Protein AF-A0A0K9YPG0-F1 (afdb_monomer_lite)

Sequence (74 aa):
MKENPDHDQRHIAPEIQPFNSVTDHYQKIVGMPIRPADIKKLPKPIRWFGYFVFSCVLIGGFMFLILLVIQSFK

Secondary structure (DSSP, 8-state):
------------------SSHHHHHHHHHHT---SPP-TTTS-HHHHHHHHHHHHHHHHHHHHHHHHHHHHHT-

Structure (mmCIF, N/CA/C/O backbone):
data_AF-A0A0K9YPG0-F1
#
_entry.id   AF-A0A0K9YPG0-F1
#
loop_
_atom_site.group_PDB
_atom_site.id
_atom_site.type_symbol
_atom_site.label_atom_id
_atom_site.label_alt_id
_atom_site.label_comp_id
_atom_site.label_asym_id
_atom_site.label_entity_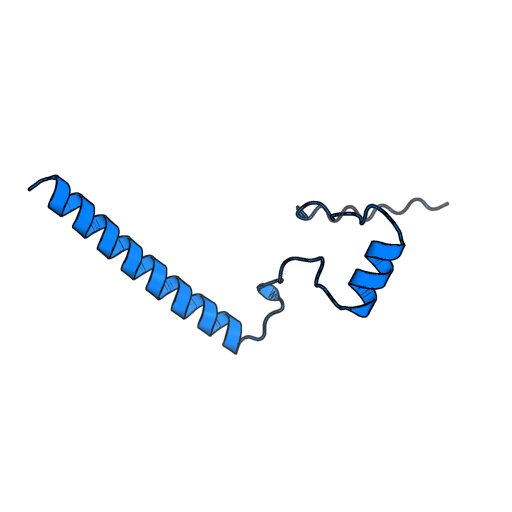id
_atom_site.label_seq_id
_atom_site.pdbx_PDB_ins_code
_atom_site.Cartn_x
_atom_site.Cartn_y
_atom_site.Cartn_z
_atom_site.occupancy
_atom_site.B_iso_or_equiv
_atom_site.auth_seq_id
_atom_site.auth_comp_id
_atom_site.auth_asym_id
_atom_site.auth_atom_id
_atom_site.pdbx_PDB_model_num
ATOM 1 N N . MET A 1 1 ? 45.285 -21.639 -5.469 1.00 50.31 1 MET A N 1
ATOM 2 C CA . MET A 1 1 ? 45.040 -20.184 -5.338 1.00 50.31 1 MET A CA 1
ATOM 3 C C . MET A 1 1 ? 44.016 -19.818 -6.401 1.00 50.31 1 MET A C 1
ATOM 5 O O . MET A 1 1 ? 44.327 -19.958 -7.568 1.00 50.31 1 MET A O 1
ATOM 9 N N . LYS A 1 2 ? 42.778 -19.451 -6.092 1.00 44.41 2 LYS A N 1
ATOM 10 C CA . LYS A 1 2 ? 42.332 -18.615 -4.979 1.00 44.41 2 LYS A CA 1
ATOM 11 C C . LYS A 1 2 ? 40.942 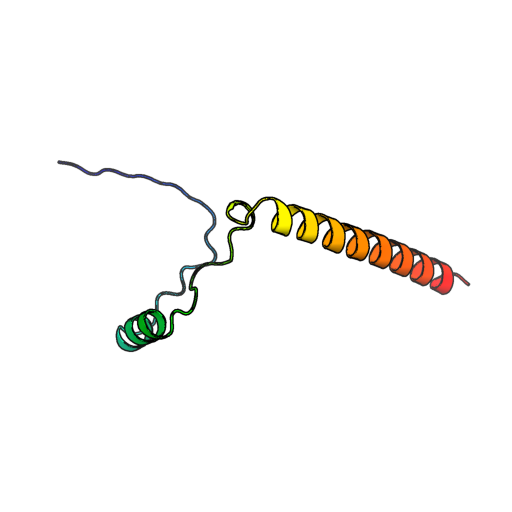-19.055 -4.519 1.00 44.41 2 LYS A C 1
ATOM 13 O O . LYS A 1 2 ? 40.039 -19.209 -5.332 1.00 44.41 2 LYS A O 1
ATOM 18 N N . GLU A 1 3 ? 40.817 -19.224 -3.215 1.00 58.78 3 GLU A N 1
ATOM 19 C CA . GLU A 1 3 ? 39.579 -18.973 -2.491 1.00 58.78 3 GLU A CA 1
ATOM 20 C C . GLU A 1 3 ? 39.226 -17.488 -2.683 1.00 58.78 3 GLU A C 1
ATOM 22 O O . GLU A 1 3 ? 40.109 -16.636 -2.558 1.00 58.78 3 GLU A O 1
ATOM 27 N N . ASN A 1 4 ? 37.982 -17.175 -3.053 1.00 50.53 4 ASN A N 1
ATOM 28 C CA . ASN A 1 4 ? 37.463 -15.810 -2.969 1.00 50.53 4 ASN A CA 1
ATOM 29 C C . ASN A 1 4 ? 36.030 -15.843 -2.409 1.00 50.53 4 ASN A C 1
ATOM 31 O O . ASN A 1 4 ? 35.121 -16.270 -3.128 1.00 50.53 4 ASN A O 1
ATOM 35 N N . PRO A 1 5 ? 35.831 -15.450 -1.139 1.00 62.75 5 PRO A N 1
ATOM 36 C CA . PRO A 1 5 ? 34.547 -15.490 -0.466 1.00 62.75 5 PRO A CA 1
ATOM 37 C C . PRO A 1 5 ? 33.877 -14.115 -0.537 1.00 62.75 5 PRO A C 1
ATOM 39 O O . PRO A 1 5 ? 34.229 -13.210 0.212 1.00 62.75 5 PRO A O 1
ATOM 42 N N . ASP A 1 6 ? 32.865 -13.963 -1.387 1.00 49.16 6 ASP A N 1
ATOM 43 C CA . ASP A 1 6 ? 31.949 -12.822 -1.303 1.00 49.16 6 ASP A CA 1
ATOM 44 C C . ASP A 1 6 ? 30.682 -13.260 -0.562 1.00 49.16 6 ASP A C 1
ATOM 46 O O . ASP A 1 6 ? 29.644 -13.590 -1.139 1.00 49.16 6 ASP A O 1
ATOM 50 N N . HIS A 1 7 ? 30.808 -13.304 0.767 1.00 47.78 7 HIS A N 1
ATOM 51 C CA . HIS A 1 7 ? 29.695 -13.409 1.705 1.00 47.78 7 HIS A CA 1
ATOM 52 C C . HIS A 1 7 ? 28.839 -12.130 1.647 1.00 47.78 7 HIS A C 1
ATOM 54 O O . HIS A 1 7 ? 28.950 -11.264 2.509 1.00 47.78 7 HIS A O 1
ATOM 60 N N . ASP A 1 8 ? 27.938 -12.015 0.668 1.00 46.28 8 ASP A N 1
ATOM 61 C CA . ASP A 1 8 ? 26.795 -11.094 0.766 1.00 46.28 8 ASP A CA 1
ATOM 62 C C . ASP A 1 8 ? 25.605 -11.867 1.358 1.00 46.28 8 ASP A C 1
ATOM 64 O O . ASP A 1 8 ? 24.702 -12.334 0.658 1.00 46.28 8 ASP A O 1
ATOM 68 N N . GLN A 1 9 ? 25.649 -12.072 2.681 1.00 51.16 9 GLN A N 1
ATOM 69 C CA . GLN A 1 9 ? 24.525 -12.580 3.470 1.00 51.16 9 GLN A CA 1
ATOM 70 C C . GLN A 1 9 ? 23.390 -11.550 3.455 1.00 51.16 9 GLN A C 1
ATOM 72 O O . GLN A 1 9 ? 23.182 -10.787 4.397 1.00 51.16 9 GLN A O 1
ATOM 77 N N . ARG A 1 10 ? 22.593 -11.554 2.389 1.00 47.91 10 ARG A N 1
ATOM 78 C CA . ARG A 1 10 ? 21.221 -11.061 2.469 1.00 47.91 10 ARG A CA 1
ATOM 79 C C . ARG A 1 10 ? 20.339 -12.242 2.804 1.00 47.91 10 ARG A C 1
ATOM 81 O O . ARG A 1 10 ? 20.437 -13.279 2.161 1.00 47.91 10 ARG A O 1
ATOM 88 N N . HIS A 1 11 ? 19.494 -12.090 3.816 1.00 48.66 11 HIS A N 1
ATOM 89 C CA . HIS A 1 11 ? 18.469 -13.062 4.178 1.00 48.66 11 HIS A CA 1
ATOM 90 C C . HIS A 1 11 ? 17.536 -13.302 2.979 1.00 48.66 11 HIS A C 1
ATOM 92 O O . HIS A 1 11 ? 16.562 -12.584 2.760 1.00 48.66 11 HIS A O 1
ATOM 98 N N . ILE A 1 12 ? 17.904 -14.280 2.158 1.00 46.75 12 ILE A N 1
ATOM 99 C CA . ILE A 1 12 ? 17.165 -14.780 1.010 1.00 46.75 12 ILE A CA 1
ATOM 100 C C . ILE A 1 12 ? 16.211 -15.820 1.591 1.00 46.75 12 ILE A C 1
ATOM 102 O O . ILE A 1 12 ? 16.657 -16.791 2.202 1.00 46.75 12 ILE A O 1
ATOM 106 N N . ALA A 1 13 ? 14.899 -15.593 1.457 1.00 52.97 13 ALA A N 1
ATOM 107 C CA . ALA A 1 13 ? 13.921 -16.671 1.595 1.00 52.97 13 ALA A CA 1
ATOM 108 C C . ALA A 1 13 ? 14.476 -17.885 0.836 1.00 52.97 13 ALA A C 1
ATOM 110 O O . ALA A 1 13 ? 14.928 -17.670 -0.290 1.00 52.97 13 ALA A O 1
ATOM 111 N N . PRO A 1 14 ? 14.543 -19.078 1.457 1.00 51.03 14 PRO A N 1
ATOM 112 C CA . PRO A 1 14 ? 15.385 -20.171 0.989 1.00 51.03 14 PRO A CA 1
ATOM 113 C C . PRO A 1 14 ? 15.189 -20.340 -0.509 1.00 51.03 14 PRO A C 1
ATOM 115 O O . PRO A 1 14 ? 14.053 -20.481 -0.961 1.00 51.03 14 PRO A O 1
ATOM 118 N N . GLU A 1 15 ? 16.281 -20.234 -1.270 1.00 61.09 15 GLU A N 1
ATOM 119 C CA . GLU A 1 15 ? 16.280 -20.579 -2.684 1.00 61.09 15 GLU A CA 1
ATOM 120 C C . GLU A 1 15 ? 15.697 -21.986 -2.762 1.00 61.09 15 GLU A C 1
ATOM 122 O O . GLU A 1 15 ? 16.320 -22.942 -2.294 1.00 61.09 15 GLU A O 1
ATOM 127 N N . ILE A 1 16 ? 14.442 -22.091 -3.215 1.00 66.31 16 ILE A N 1
ATOM 128 C CA . ILE A 1 16 ? 13.762 -23.373 -3.341 1.00 66.31 16 ILE A CA 1
ATOM 129 C C . ILE A 1 16 ? 14.463 -24.043 -4.504 1.00 66.31 16 ILE A C 1
ATOM 131 O O . ILE A 1 16 ? 14.099 -23.831 -5.660 1.00 66.31 16 ILE A O 1
ATOM 135 N N . GLN A 1 17 ? 15.533 -24.766 -4.183 1.00 70.62 17 GLN A N 1
ATOM 136 C CA . GLN A 1 17 ? 16.272 -25.526 -5.160 1.00 70.62 17 GLN A CA 1
ATOM 137 C C . GLN A 1 17 ? 15.298 -26.560 -5.719 1.00 70.62 17 GLN A C 1
ATOM 139 O O . GLN A 1 17 ? 14.743 -27.360 -4.955 1.00 70.62 17 GLN A O 1
ATOM 144 N N . PRO A 1 18 ? 15.005 -26.498 -7.019 1.00 69.88 18 PRO A N 1
ATOM 145 C CA . PRO A 1 18 ? 14.144 -27.477 -7.651 1.00 69.88 18 PRO A CA 1
ATOM 146 C C . PRO A 1 18 ? 14.687 -28.888 -7.405 1.00 69.88 18 PRO A C 1
ATOM 148 O O . PRO A 1 18 ? 15.884 -29.156 -7.476 1.00 69.88 18 PRO A O 1
ATOM 151 N N . PHE A 1 19 ? 13.778 -29.804 -7.077 1.00 79.25 19 PHE A N 1
ATOM 152 C CA . PHE A 1 19 ? 14.127 -31.173 -6.694 1.00 79.25 19 PHE A CA 1
ATOM 153 C C . PHE A 1 19 ? 14.755 -31.969 -7.853 1.00 79.25 19 PHE A C 1
ATOM 155 O O . PHE A 1 19 ? 15.414 -32.983 -7.635 1.00 79.25 19 PHE A O 1
ATOM 162 N N . ASN A 1 20 ? 14.531 -31.532 -9.096 1.00 79.94 20 ASN A N 1
ATOM 163 C CA . ASN A 1 20 ? 15.057 -32.167 -10.296 1.00 79.94 20 ASN A CA 1
ATOM 164 C C . ASN A 1 20 ? 15.244 -31.156 -11.435 1.00 79.94 20 ASN A C 1
ATOM 166 O O . ASN A 1 20 ? 14.480 -30.201 -11.542 1.00 79.94 20 ASN A O 1
ATOM 170 N N . SER A 1 21 ? 16.171 -31.450 -12.357 1.00 81.81 21 SER A N 1
ATOM 171 C CA . SER A 1 21 ? 16.500 -30.550 -13.476 1.00 81.81 21 SER A CA 1
ATOM 172 C C . SER A 1 21 ? 15.347 -30.316 -14.460 1.00 81.81 21 SER A C 1
ATOM 174 O O . SER A 1 21 ? 15.393 -29.380 -15.258 1.00 81.81 21 SER A O 1
ATOM 176 N N . VAL A 1 22 ? 14.325 -31.179 -14.455 1.00 81.81 22 VAL A N 1
ATOM 177 C CA . VAL A 1 22 ? 13.117 -31.017 -15.280 1.00 81.81 22 VAL A CA 1
ATOM 178 C C . VAL A 1 22 ? 12.281 -29.859 -14.752 1.00 81.81 22 VAL A C 1
ATOM 180 O O . VAL A 1 22 ? 11.778 -29.059 -15.537 1.00 81.81 22 VAL A O 1
ATOM 183 N N . THR A 1 23 ? 12.185 -29.735 -13.431 1.00 81.75 23 THR A N 1
ATOM 184 C CA . THR A 1 23 ? 11.524 -28.613 -12.776 1.00 81.75 23 THR A CA 1
ATOM 185 C C . THR A 1 23 ? 12.295 -27.335 -13.082 1.00 81.75 23 THR A C 1
ATOM 187 O O . THR A 1 23 ? 11.673 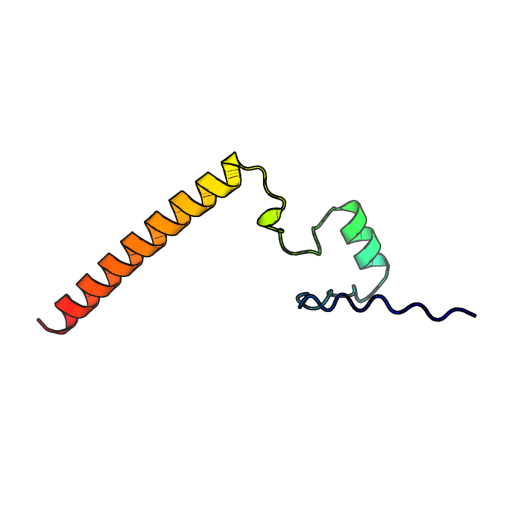-26.411 -13.584 1.00 81.75 23 THR A O 1
ATOM 190 N N . ASP A 1 24 ? 13.627 -27.289 -12.952 1.00 81.12 24 ASP A N 1
ATOM 191 C CA . ASP A 1 24 ? 14.439 -26.112 -13.327 1.00 81.12 24 ASP A CA 1
ATOM 192 C C . ASP A 1 24 ? 14.170 -25.677 -14.766 1.00 81.12 24 ASP A C 1
ATOM 194 O O . ASP A 1 24 ? 13.966 -24.498 -15.054 1.00 81.12 24 ASP A O 1
ATOM 198 N N . HIS A 1 25 ? 14.188 -26.640 -15.692 1.00 81.94 25 HIS A N 1
ATOM 199 C CA . HIS A 1 25 ? 14.016 -26.369 -17.109 1.00 81.94 25 HIS A CA 1
ATOM 200 C C . HIS A 1 25 ? 12.611 -25.854 -17.403 1.00 81.94 25 HIS A C 1
ATOM 202 O O . HIS A 1 25 ? 12.454 -24.862 -18.115 1.00 81.94 25 HIS A O 1
ATOM 208 N N . TYR A 1 26 ? 11.599 -26.479 -16.803 1.00 83.38 26 TYR A N 1
ATOM 209 C CA . TYR A 1 26 ? 10.221 -26.036 -16.917 1.00 83.38 26 TYR A CA 1
ATOM 210 C C . TYR A 1 26 ? 10.055 -24.631 -16.342 1.00 83.38 26 TYR A C 1
ATOM 212 O O . TYR A 1 26 ? 9.575 -23.751 -17.043 1.00 83.38 26 TYR A O 1
ATOM 220 N N . GLN A 1 27 ? 10.545 -24.376 -15.126 1.00 83.12 27 GLN A N 1
ATOM 221 C CA . GLN A 1 27 ? 10.521 -23.063 -14.480 1.00 83.12 27 GLN A CA 1
ATOM 222 C C . GLN A 1 27 ? 11.215 -21.986 -15.323 1.00 83.12 27 GLN A C 1
ATOM 224 O O . GLN A 1 27 ? 10.725 -20.859 -15.415 1.00 83.12 27 GLN A O 1
ATOM 229 N N . LYS A 1 28 ? 12.321 -22.347 -15.981 1.00 81.75 28 LYS A N 1
ATOM 230 C CA . LYS A 1 28 ? 13.075 -21.475 -16.885 1.00 81.75 28 LYS A CA 1
ATOM 231 C C . LYS A 1 28 ? 12.325 -21.180 -18.185 1.00 81.75 28 LYS A C 1
ATOM 233 O O . LYS A 1 28 ? 12.374 -20.041 -18.639 1.00 81.75 28 LYS A O 1
ATOM 238 N N . ILE A 1 29 ? 11.641 -22.164 -18.774 1.00 81.50 29 ILE A N 1
ATOM 239 C CA . ILE A 1 29 ? 10.841 -21.974 -19.998 1.00 81.50 29 ILE A CA 1
ATOM 240 C C . ILE A 1 29 ? 9.570 -21.180 -19.700 1.00 81.50 29 ILE A C 1
ATOM 242 O O . ILE A 1 29 ? 9.241 -20.249 -20.429 1.00 81.50 29 ILE A O 1
ATOM 246 N N . VAL A 1 30 ? 8.857 -21.533 -18.630 1.00 83.50 30 VAL A N 1
ATOM 247 C CA . VAL A 1 30 ? 7.596 -20.879 -18.246 1.00 83.50 30 VAL A CA 1
ATOM 248 C C . VAL A 1 30 ? 7.816 -19.527 -17.569 1.00 83.50 30 VAL A C 1
ATOM 250 O O . VAL A 1 30 ? 6.865 -18.777 -17.369 1.00 83.50 30 VAL A O 1
ATOM 253 N N . GLY A 1 31 ? 9.065 -19.205 -17.226 1.00 74.44 31 GLY A N 1
ATOM 254 C CA . GLY A 1 31 ? 9.460 -17.901 -16.710 1.00 74.44 31 GLY A CA 1
ATOM 255 C C . GLY A 1 31 ? 8.923 -17.602 -15.315 1.00 74.44 31 GLY A C 1
ATOM 256 O O . GLY A 1 31 ? 8.694 -16.434 -14.996 1.00 74.44 31 GLY A O 1
ATOM 257 N N . MET A 1 32 ? 8.707 -18.619 -14.472 1.00 78.12 32 MET A N 1
ATOM 258 C CA . MET A 1 32 ? 8.216 -18.351 -13.123 1.00 78.12 32 MET A CA 1
ATOM 259 C C . MET A 1 32 ? 9.308 -17.679 -12.277 1.00 78.12 32 MET A C 1
ATOM 261 O O . MET A 1 32 ? 10.413 -18.214 -12.149 1.00 78.12 32 MET A O 1
ATOM 265 N N . PRO A 1 33 ? 9.042 -16.497 -11.697 1.00 70.56 33 PRO A N 1
ATOM 266 C CA . PRO A 1 33 ? 10.031 -15.807 -10.891 1.00 70.56 33 PRO A CA 1
ATOM 267 C C . PRO A 1 33 ? 10.263 -16.580 -9.590 1.00 70.56 33 PRO A C 1
ATOM 269 O O . PRO A 1 33 ? 9.393 -16.661 -8.730 1.00 70.56 33 PRO A O 1
ATOM 272 N N . ILE A 1 34 ? 11.468 -17.128 -9.442 1.00 71.81 34 ILE A N 1
ATOM 273 C CA . ILE A 1 34 ? 11.906 -17.854 -8.236 1.00 71.81 34 ILE A CA 1
ATOM 274 C C . ILE A 1 34 ? 12.207 -16.866 -7.093 1.00 71.81 34 ILE A C 1
ATOM 276 O O . ILE A 1 34 ? 12.243 -17.226 -5.920 1.00 71.81 34 ILE A O 1
ATOM 280 N N . ARG A 1 35 ? 12.428 -15.587 -7.430 1.00 74.50 35 ARG A N 1
ATOM 281 C CA . ARG A 1 35 ? 12.828 -14.547 -6.481 1.00 74.50 35 ARG A CA 1
ATOM 282 C C . ARG A 1 35 ? 11.650 -13.640 -6.133 1.00 74.50 35 ARG A C 1
ATOM 284 O O . ARG A 1 35 ? 10.940 -13.212 -7.046 1.00 74.50 35 ARG A O 1
ATOM 291 N N . PRO A 1 36 ? 11.476 -13.286 -4.846 1.00 76.06 36 PRO A N 1
ATOM 292 C CA . PRO A 1 36 ? 10.493 -12.290 -4.455 1.00 76.06 36 PRO A CA 1
ATOM 293 C C . PRO A 1 36 ? 10.781 -10.962 -5.162 1.00 76.06 36 PRO A C 1
ATOM 295 O O . PRO A 1 36 ? 11.937 -10.603 -5.411 1.00 76.06 36 PRO A O 1
ATOM 298 N N . ALA A 1 37 ? 9.716 -10.236 -5.496 1.00 79.56 37 ALA A N 1
ATOM 299 C CA . ALA A 1 37 ? 9.826 -8.962 -6.187 1.00 79.56 37 ALA A CA 1
ATOM 300 C C . ALA A 1 37 ? 10.614 -7.949 -5.339 1.00 79.56 37 ALA A C 1
ATOM 302 O O . ALA A 1 37 ? 10.246 -7.635 -4.206 1.00 79.56 37 ALA A O 1
ATOM 303 N N . ASP A 1 38 ? 11.696 -7.410 -5.904 1.00 83.69 38 ASP A N 1
ATOM 304 C CA . ASP A 1 38 ? 12.491 -6.374 -5.250 1.00 83.69 38 ASP A CA 1
ATOM 305 C C . ASP A 1 38 ? 11.816 -5.009 -5.430 1.00 83.69 38 ASP A C 1
ATOM 307 O O . ASP A 1 38 ? 11.929 -4.354 -6.471 1.00 83.69 38 ASP A O 1
ATOM 311 N N . ILE A 1 39 ? 11.133 -4.553 -4.380 1.00 81.88 39 ILE A N 1
ATOM 312 C CA . ILE A 1 39 ? 10.464 -3.248 -4.336 1.00 81.88 39 ILE A CA 1
ATOM 313 C C . ILE A 1 39 ? 11.407 -2.070 -4.646 1.00 81.88 39 ILE A C 1
ATOM 315 O O . ILE A 1 39 ? 10.960 -1.029 -5.137 1.00 81.88 39 ILE A O 1
ATOM 319 N N . LYS A 1 40 ? 12.722 -2.222 -4.417 1.00 83.06 40 LYS A N 1
ATOM 320 C CA . LYS A 1 40 ? 13.733 -1.192 -4.702 1.00 83.06 40 LYS A CA 1
ATOM 321 C C . LYS A 1 40 ? 14.136 -1.144 -6.176 1.00 83.06 40 LYS A C 1
ATOM 323 O O . LYS A 1 40 ? 14.746 -0.156 -6.590 1.00 83.06 40 LYS A O 1
ATOM 328 N N . LYS A 1 41 ? 13.774 -2.150 -6.974 1.00 87.88 41 LYS A N 1
ATOM 329 C CA . LYS A 1 41 ? 13.997 -2.180 -8.431 1.00 87.88 41 LYS A CA 1
ATOM 330 C C . LYS A 1 41 ? 12.793 -1.700 -9.237 1.00 87.88 41 LYS A C 1
ATOM 332 O O . LYS A 1 41 ? 12.919 -1.450 -10.429 1.00 87.88 41 LYS A O 1
ATOM 337 N N . LEU A 1 42 ? 11.643 -1.523 -8.589 1.00 88.50 42 LEU A N 1
ATOM 338 C CA . LEU A 1 42 ? 10.444 -0.993 -9.230 1.00 88.50 42 LEU A CA 1
ATOM 339 C C . LEU A 1 42 ? 10.641 0.465 -9.697 1.00 88.50 42 LEU A C 1
ATOM 341 O O . LEU A 1 42 ? 11.282 1.239 -8.975 1.00 88.50 42 LEU A O 1
ATOM 345 N N . PRO A 1 43 ? 10.072 0.879 -10.847 1.00 93.12 43 PRO A N 1
ATOM 346 C CA . PRO A 1 43 ? 10.156 2.259 -11.320 1.00 93.12 43 PRO A CA 1
ATOM 347 C C . PRO A 1 43 ? 9.528 3.246 -10.320 1.00 93.12 43 PRO A C 1
ATOM 349 O O . PRO A 1 43 ? 8.611 2.919 -9.569 1.00 93.12 43 PRO A O 1
ATOM 352 N N . LYS A 1 44 ? 10.028 4.486 -10.283 1.00 92.94 44 LYS A N 1
ATOM 353 C CA . LYS A 1 44 ? 9.609 5.484 -9.277 1.00 92.94 44 LYS A CA 1
ATOM 354 C C . LYS A 1 44 ? 8.080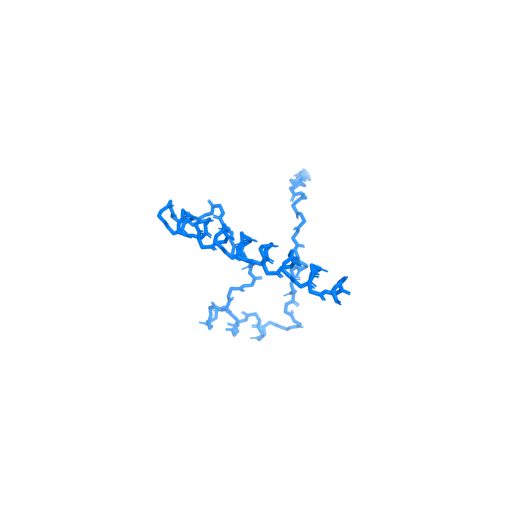 5.690 -9.198 1.00 92.94 44 LYS A C 1
ATOM 356 O O . LYS A 1 44 ? 7.584 5.730 -8.072 1.00 92.94 44 LYS A O 1
ATOM 361 N N . PRO A 1 45 ? 7.326 5.758 -10.319 1.00 94.25 45 PRO A N 1
ATOM 362 C CA . PRO A 1 45 ? 5.878 5.964 -10.269 1.00 94.25 45 PRO A CA 1
ATOM 363 C C . PRO A 1 45 ? 5.126 4.822 -9.576 1.00 94.25 45 PRO A C 1
ATOM 365 O O . PRO A 1 45 ? 4.309 5.078 -8.695 1.00 94.25 45 PRO A O 1
ATOM 368 N N . ILE A 1 46 ? 5.438 3.560 -9.905 1.00 93.75 46 ILE A N 1
ATOM 369 C CA . ILE A 1 46 ? 4.744 2.413 -9.295 1.00 93.75 46 ILE A CA 1
ATOM 370 C C . ILE A 1 46 ? 5.085 2.280 -7.808 1.00 93.75 46 ILE A C 1
ATOM 372 O O . ILE A 1 46 ? 4.247 1.874 -7.009 1.00 93.75 46 ILE A O 1
ATOM 376 N N . ARG A 1 47 ? 6.302 2.674 -7.413 1.00 92.31 47 ARG A N 1
ATOM 377 C CA . ARG A 1 47 ? 6.711 2.673 -6.008 1.00 92.31 47 ARG A CA 1
ATOM 378 C C . ARG A 1 47 ? 5.921 3.697 -5.191 1.00 92.31 47 ARG A C 1
ATOM 380 O O . ARG A 1 47 ? 5.430 3.361 -4.119 1.00 92.31 47 ARG A O 1
ATOM 387 N N . TRP A 1 48 ? 5.764 4.914 -5.714 1.00 95.00 48 TRP A N 1
ATOM 388 C CA . TRP A 1 48 ? 4.941 5.953 -5.087 1.00 95.00 48 TRP A CA 1
ATOM 389 C C . TRP A 1 48 ? 3.477 5.539 -4.974 1.00 95.00 48 TRP A C 1
ATOM 391 O O . TRP A 1 48 ? 2.883 5.696 -3.911 1.00 95.00 48 TRP A O 1
ATOM 401 N N . PHE A 1 49 ? 2.923 4.948 -6.034 1.00 95.31 49 PHE A N 1
ATOM 402 C CA . PHE A 1 49 ? 1.572 4.395 -6.000 1.00 95.31 49 PHE A CA 1
ATOM 403 C C . PHE A 1 49 ? 1.417 3.338 -4.898 1.00 95.31 49 PHE A C 1
ATOM 405 O O . PHE A 1 49 ? 0.487 3.412 -4.099 1.00 95.31 49 PHE A O 1
ATOM 412 N N . GLY A 1 50 ? 2.365 2.400 -4.800 1.00 93.12 50 GLY A N 1
ATOM 413 C CA . GLY A 1 50 ? 2.365 1.382 -3.750 1.00 93.12 50 GLY A CA 1
ATOM 414 C C . GLY A 1 50 ? 2.387 1.981 -2.343 1.00 93.12 50 GLY A C 1
ATOM 415 O O . GLY A 1 50 ? 1.599 1.569 -1.496 1.00 93.12 50 GLY A O 1
ATOM 416 N N . TYR A 1 51 ? 3.228 2.990 -2.097 1.00 93.69 51 TYR A N 1
ATOM 417 C CA . TYR A 1 51 ? 3.263 3.680 -0.803 1.00 93.69 51 TYR A CA 1
ATOM 418 C C . TYR A 1 51 ? 1.966 4.422 -0.487 1.00 93.69 51 TYR A C 1
ATOM 420 O O . TYR A 1 51 ? 1.502 4.362 0.649 1.00 93.69 51 TYR A O 1
ATOM 428 N N . PHE A 1 52 ? 1.362 5.079 -1.478 1.00 96.31 52 PHE A N 1
ATOM 429 C CA . PHE A 1 52 ? 0.087 5.768 -1.309 1.00 96.31 52 PHE A CA 1
ATOM 430 C C . PHE A 1 52 ? -1.027 4.793 -0.910 1.00 96.31 52 PHE A C 1
ATOM 432 O O . PHE A 1 52 ? -1.666 4.972 0.124 1.00 96.31 52 PHE A O 1
ATOM 439 N N . VAL A 1 53 ? -1.205 3.713 -1.677 1.00 96.81 53 VAL A N 1
ATOM 440 C CA . VAL A 1 53 ? -2.237 2.703 -1.398 1.00 96.81 53 VAL A CA 1
ATOM 441 C C . V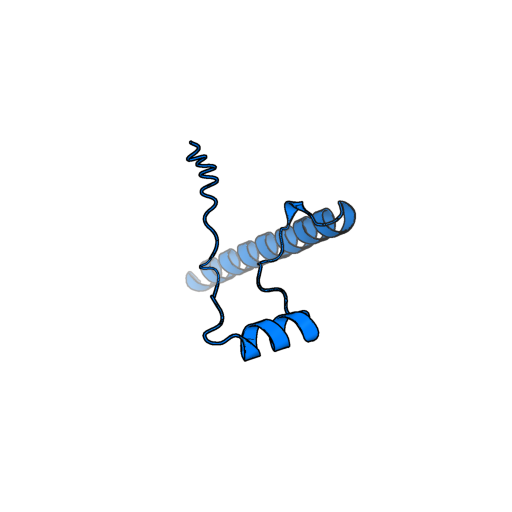AL A 1 53 ? -2.000 2.039 -0.044 1.00 96.81 53 VAL A C 1
ATOM 443 O O . VAL A 1 53 ? -2.929 1.919 0.752 1.00 96.81 53 VAL A O 1
ATOM 446 N N . PHE A 1 54 ? -0.757 1.649 0.249 1.00 96.06 54 PHE A N 1
ATOM 447 C CA . PHE A 1 54 ? -0.411 1.033 1.527 1.00 96.06 54 PHE A CA 1
ATOM 448 C C . PHE A 1 54 ? -0.693 1.970 2.707 1.00 96.06 54 PHE A C 1
ATOM 450 O O . PHE A 1 54 ? -1.232 1.537 3.723 1.00 96.06 54 PHE A O 1
ATOM 457 N N . SER A 1 55 ? -0.403 3.265 2.559 1.00 97.06 55 SER A N 1
ATOM 458 C CA . SER A 1 55 ? -0.735 4.275 3.564 1.00 97.06 55 SER A CA 1
ATOM 459 C C . SER A 1 55 ? -2.246 4.394 3.781 1.00 97.06 55 SER A C 1
ATOM 461 O O . SER A 1 55 ? -2.683 4.381 4.931 1.00 97.06 55 SER A O 1
ATOM 463 N N . CYS A 1 56 ? -3.056 4.428 2.717 1.00 97.81 56 CYS A N 1
ATOM 464 C CA . CYS A 1 56 ? -4.517 4.457 2.835 1.00 97.81 56 CYS A CA 1
ATOM 465 C C . CYS A 1 56 ? -5.065 3.226 3.568 1.00 97.81 56 CYS A C 1
ATOM 467 O O . CYS A 1 56 ? -5.915 3.366 4.447 1.00 97.81 56 CYS A O 1
ATOM 469 N N . VAL A 1 57 ? -4.563 2.032 3.240 1.00 97.88 57 VAL A N 1
ATOM 470 C CA . VAL A 1 57 ? -4.973 0.782 3.898 1.00 97.88 57 VAL A CA 1
ATOM 471 C C . VAL A 1 57 ? -4.586 0.789 5.372 1.00 97.88 57 VAL A C 1
ATOM 473 O O . VAL A 1 57 ? -5.409 0.429 6.210 1.00 97.88 57 VAL A O 1
ATOM 476 N N . LEU A 1 58 ? -3.371 1.233 5.707 1.00 97.94 58 LEU A N 1
ATOM 477 C CA . LEU A 1 58 ? -2.938 1.344 7.098 1.00 97.94 58 LEU A CA 1
ATOM 478 C C . LEU A 1 58 ? -3.820 2.309 7.887 1.00 97.94 58 LEU A C 1
ATOM 480 O O . LEU A 1 58 ? -4.311 1.937 8.945 1.00 97.94 58 LEU A O 1
ATOM 484 N N . ILE A 1 59 ? -4.054 3.517 7.371 1.00 97.94 59 ILE A N 1
ATOM 485 C CA . ILE A 1 59 ? -4.873 4.530 8.051 1.00 97.94 59 ILE A CA 1
ATOM 486 C C . ILE A 1 59 ? -6.312 4.033 8.217 1.00 97.94 59 ILE A C 1
ATOM 488 O O . ILE A 1 59 ? -6.868 4.113 9.312 1.00 97.94 59 ILE A O 1
ATOM 492 N N . GLY A 1 60 ? -6.902 3.477 7.155 1.00 97.88 60 GLY A N 1
ATOM 493 C CA . GLY A 1 60 ? -8.258 2.932 7.187 1.00 97.88 60 GLY A CA 1
ATOM 494 C C . GLY A 1 60 ? -8.391 1.758 8.157 1.00 97.88 60 GLY A C 1
ATOM 495 O O . GLY A 1 60 ? -9.314 1.732 8.968 1.00 97.88 60 GLY A O 1
ATOM 496 N N . GLY A 1 61 ? -7.435 0.826 8.136 1.00 97.88 61 GLY A N 1
ATOM 497 C CA . GLY A 1 61 ? -7.381 -0.294 9.073 1.00 97.88 61 GLY A CA 1
ATOM 498 C C . GLY A 1 61 ? -7.215 0.163 10.521 1.00 97.88 61 GLY A C 1
ATOM 499 O O . GLY A 1 61 ? -7.876 -0.368 11.410 1.00 97.88 61 GLY A O 1
ATOM 500 N N . PHE A 1 62 ? -6.399 1.191 10.765 1.00 98.00 62 PHE A N 1
ATOM 501 C CA . PHE A 1 62 ? -6.205 1.755 12.100 1.00 98.00 62 PHE A CA 1
ATOM 502 C C . PHE A 1 62 ? -7.471 2.448 12.618 1.00 98.00 62 PHE A C 1
ATOM 504 O O . PHE A 1 62 ? -7.872 2.217 13.757 1.00 98.00 62 PHE A O 1
ATOM 511 N N . MET A 1 63 ? -8.149 3.243 11.780 1.00 97.38 63 MET A N 1
ATOM 512 C CA . MET A 1 63 ? -9.453 3.823 12.128 1.00 97.38 63 MET A CA 1
ATOM 513 C C . MET A 1 63 ? -10.487 2.739 12.428 1.00 97.38 63 MET A C 1
ATOM 515 O O . MET A 1 63 ? -11.201 2.838 13.423 1.00 97.38 63 MET A O 1
ATOM 519 N N . PHE A 1 64 ? -10.554 1.698 11.598 1.00 97.62 64 PHE A N 1
ATOM 520 C CA . PHE A 1 64 ? -11.473 0.585 11.810 1.00 97.62 64 PHE A CA 1
ATOM 521 C C . PHE A 1 64 ? -11.203 -0.128 13.141 1.00 97.62 64 PHE A C 1
ATOM 523 O O . PHE A 1 64 ? -12.135 -0.383 13.901 1.00 97.62 64 PHE A O 1
ATOM 530 N N . LEU A 1 65 ? -9.931 -0.380 13.462 1.00 97.50 65 LEU A N 1
ATOM 531 C CA . LEU A 1 65 ? -9.531 -0.974 14.736 1.00 97.50 65 LEU A CA 1
ATOM 532 C C . LEU A 1 65 ? -9.976 -0.107 15.923 1.00 97.50 65 LEU A C 1
ATOM 534 O O . LEU A 1 65 ? -10.552 -0.629 16.872 1.00 97.50 65 LEU A O 1
ATOM 538 N N . ILE A 1 66 ? -9.761 1.211 15.859 1.00 97.00 66 ILE A N 1
ATOM 539 C CA . ILE A 1 66 ? -10.190 2.147 16.910 1.00 97.00 66 ILE A CA 1
ATOM 540 C C . ILE A 1 66 ? -11.709 2.091 17.102 1.00 97.00 66 ILE A C 1
ATOM 542 O O . ILE A 1 66 ? -12.179 2.003 18.234 1.00 97.00 66 ILE A O 1
ATOM 546 N N . LEU A 1 67 ? -12.480 2.110 16.012 1.00 96.56 67 LEU A N 1
ATOM 547 C CA . LEU A 1 67 ? -13.940 2.023 16.077 1.00 96.56 67 LEU A CA 1
ATOM 548 C C . LEU A 1 67 ? -14.407 0.710 16.714 1.00 96.56 67 LEU A C 1
ATOM 550 O O . LEU A 1 67 ? -15.303 0.732 17.555 1.00 96.56 67 LEU A O 1
ATOM 554 N N . LEU A 1 68 ? -13.771 -0.411 16.367 1.00 96.62 68 LEU A N 1
ATOM 555 C CA . LEU A 1 68 ? -14.068 -1.721 16.947 1.00 96.62 68 LEU A CA 1
ATOM 556 C C . LEU A 1 68 ? -13.792 -1.731 18.456 1.00 96.62 68 LEU A C 1
ATOM 558 O O . LEU A 1 68 ? -14.620 -2.200 19.239 1.00 96.62 68 LEU A O 1
ATOM 562 N N . VAL A 1 69 ? -12.662 -1.159 18.876 1.00 96.50 69 VAL A N 1
ATOM 563 C CA . VAL A 1 69 ? -12.304 -1.034 20.294 1.00 96.50 69 VAL A CA 1
ATOM 564 C C . VAL A 1 69 ? -13.334 -0.178 21.034 1.00 96.50 69 VAL A C 1
ATOM 566 O O . VAL A 1 69 ? -13.853 -0.621 22.051 1.00 96.50 69 VAL A O 1
ATOM 569 N N . ILE A 1 70 ? -13.699 0.997 20.508 1.00 96.12 70 ILE A N 1
ATOM 570 C CA . ILE A 1 70 ? -14.728 1.865 21.109 1.00 96.12 70 ILE A CA 1
ATOM 571 C C . ILE A 1 70 ? -16.070 1.132 21.224 1.00 96.12 70 ILE A C 1
ATOM 573 O O . ILE A 1 70 ? -16.714 1.198 22.269 1.00 96.12 70 ILE A O 1
ATOM 577 N N . GLN A 1 71 ? -16.485 0.416 20.176 1.00 92.12 71 GLN A N 1
ATOM 578 C CA . GLN A 1 71 ? -17.721 -0.365 20.184 1.00 92.12 71 GLN A CA 1
ATOM 579 C C . GLN A 1 71 ? -17.701 -1.473 21.242 1.00 92.12 71 GLN A C 1
ATOM 581 O O . GLN A 1 71 ? -18.735 -1.760 21.825 1.00 92.12 71 GLN A O 1
ATOM 586 N N . SER A 1 72 ? -16.541 -2.073 21.512 1.00 91.12 72 SER A N 1
ATOM 587 C CA . SER A 1 72 ? -16.402 -3.143 22.509 1.00 91.12 72 SER A CA 1
ATOM 588 C C . SER A 1 72 ? -16.599 -2.666 23.954 1.00 91.12 72 SER A C 1
ATOM 590 O O . SER A 1 72 ? -16.860 -3.486 24.829 1.00 91.12 72 SER A O 1
ATOM 592 N N . PHE A 1 73 ? -16.46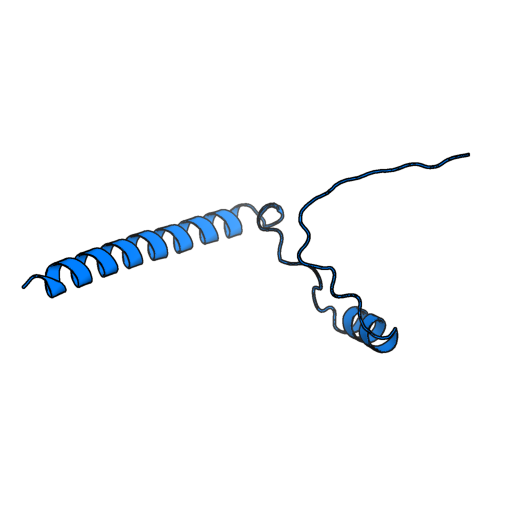0 -1.362 24.215 1.00 90.25 73 PHE A N 1
ATOM 593 C CA . PHE A 1 73 ? -16.620 -0.760 25.546 1.00 90.25 73 PHE A CA 1
ATOM 594 C C . PHE A 1 73 ? -17.980 -0.082 25.765 1.00 90.25 73 PHE A C 1
ATOM 596 O O . PHE A 1 73 ? -18.213 0.465 26.844 1.00 90.25 73 PHE A O 1
ATOM 603 N N . LYS A 1 74 ? -18.852 -0.085 24.755 1.00 70.81 74 LYS A N 1
ATOM 604 C CA . LYS A 1 74 ? -20.224 0.416 24.838 1.00 70.81 74 LYS A CA 1
ATOM 605 C C . LYS A 1 74 ? -21.191 -0.745 25.028 1.00 70.81 74 LYS A C 1
ATOM 607 O O . LYS A 1 74 ? -22.092 -0.592 25.879 1.00 70.81 74 LYS A O 1
#

pLDDT: mean 80.3, std 17.0, range [44.41, 98.0]

Foldseek 3Di:
DDDDDPPPPDPFPPQPPPPDVVVVVVCVVVVPDSGDDDLVPDDPVVNVVVVVVVVVCVVVVVVVVVVVVVVVVD

Organism: NCBI:txid54915

Radius of gyration: 21.72 Å; chains: 1; bounding box: 65×38×46 Å